Protein AF-A0A2V8SVT3-F1 (afdb_monomer_lite)

Structure (mmCIF, N/CA/C/O backbone):
data_AF-A0A2V8SVT3-F1
#
_entry.id   AF-A0A2V8SVT3-F1
#
loop_
_atom_site.group_PDB
_atom_site.id
_atom_site.type_symbol
_atom_site.label_atom_id
_atom_site.label_alt_id
_atom_site.label_comp_id
_atom_site.label_asym_id
_atom_site.label_entity_id
_atom_site.label_seq_id
_atom_site.pdbx_PDB_ins_code
_atom_site.Cartn_x
_atom_site.Cartn_y
_atom_site.Cartn_z
_atom_site.occupancy
_atom_site.B_iso_or_equiv
_atom_site.auth_seq_id
_atom_site.auth_comp_id
_atom_site.auth_asym_id
_atom_site.auth_atom_id
_atom_site.pdbx_PDB_model_num
ATOM 1 N N . MET A 1 1 ? 3.997 30.721 -23.023 1.00 34.41 1 MET A N 1
ATOM 2 C CA . MET A 1 1 ? 4.611 29.770 -23.975 1.00 34.41 1 MET A CA 1
ATOM 3 C C . MET A 1 1 ? 6.021 30.289 -24.228 1.00 34.41 1 MET A C 1
ATOM 5 O O . MET A 1 1 ? 6.129 31.383 -24.755 1.00 34.41 1 MET A O 1
ATOM 9 N N . SER A 1 2 ? 7.071 29.622 -23.739 1.00 30.86 2 SER A N 1
ATOM 10 C CA . SER A 1 2 ? 8.460 30.066 -23.953 1.00 30.86 2 SER A CA 1
ATOM 11 C C . SER A 1 2 ? 9.138 29.113 -24.927 1.00 30.86 2 SER A C 1
ATOM 13 O O . SER A 1 2 ? 9.115 27.898 -24.733 1.00 30.86 2 SER A O 1
ATOM 15 N N . VAL A 1 3 ? 9.701 29.692 -25.981 1.00 36.91 3 VAL A N 1
ATOM 16 C CA . VAL A 1 3 ? 10.573 29.049 -26.958 1.00 36.91 3 VAL A CA 1
ATOM 17 C C . VAL A 1 3 ? 11.893 29.819 -26.872 1.00 36.91 3 VAL A C 1
ATOM 19 O O . VAL A 1 3 ? 11.884 31.044 -26.944 1.00 36.91 3 VAL A O 1
ATOM 22 N N . ASN A 1 4 ? 13.011 29.108 -26.701 1.00 38.66 4 ASN A N 1
ATOM 23 C CA . ASN A 1 4 ? 14.391 29.622 -26.755 1.00 38.66 4 ASN A CA 1
ATOM 24 C C . ASN A 1 4 ? 14.895 30.520 -25.607 1.00 38.66 4 ASN A C 1
ATOM 26 O O . ASN A 1 4 ? 15.461 31.576 -25.865 1.00 38.66 4 ASN A O 1
ATOM 30 N N . GLY A 1 5 ? 14.804 30.068 -24.351 1.00 47.09 5 GLY A N 1
ATOM 31 C CA . GLY A 1 5 ? 15.816 30.389 -23.321 1.00 47.09 5 GLY A CA 1
ATOM 32 C C . GLY A 1 5 ? 16.037 31.864 -22.943 1.00 47.09 5 GLY A C 1
ATOM 33 O O . GLY A 1 5 ? 16.995 32.164 -22.236 1.00 47.09 5 GLY A O 1
ATOM 34 N N . LEU A 1 6 ? 15.171 32.777 -23.373 1.00 44.41 6 LEU A N 1
ATOM 35 C CA . LEU A 1 6 ? 15.181 34.180 -22.980 1.00 44.41 6 LEU A CA 1
ATOM 36 C C . LEU A 1 6 ? 14.121 34.376 -21.898 1.00 44.41 6 LEU A C 1
ATOM 38 O O . LEU A 1 6 ? 12.925 34.420 -22.180 1.00 44.41 6 LEU A O 1
ATOM 42 N N . PHE A 1 7 ? 14.568 34.447 -20.646 1.00 47.66 7 PHE A N 1
ATOM 43 C CA . PHE A 1 7 ? 13.736 34.952 -19.560 1.00 47.66 7 PHE A CA 1
ATOM 44 C C . PHE A 1 7 ? 13.644 36.475 -19.691 1.00 47.66 7 PHE A C 1
ATOM 46 O O . PHE A 1 7 ? 14.653 37.149 -19.912 1.00 47.66 7 PHE A O 1
ATOM 53 N N . GLU A 1 8 ? 12.436 37.020 -19.573 1.00 48.12 8 GLU A N 1
ATOM 54 C CA . GLU A 1 8 ? 12.216 38.465 -19.511 1.00 48.12 8 GLU A CA 1
ATOM 55 C C . GLU A 1 8 ? 12.942 39.022 -18.275 1.00 48.12 8 GLU A C 1
ATOM 57 O O . GLU A 1 8 ? 12.790 38.490 -17.172 1.00 48.12 8 GLU A O 1
ATOM 62 N N . ARG A 1 9 ? 13.763 40.072 -18.452 1.00 51.44 9 ARG A N 1
ATOM 63 C CA . ARG A 1 9 ? 14.640 40.641 -17.400 1.00 51.44 9 ARG A CA 1
ATOM 64 C C . ARG A 1 9 ? 13.881 41.084 -16.143 1.00 51.44 9 ARG A C 1
ATOM 66 O O . ARG A 1 9 ? 14.493 41.185 -15.087 1.00 51.44 9 ARG A O 1
ATOM 73 N N . ASP A 1 10 ? 12.566 41.244 -16.239 1.00 52.28 10 ASP A N 1
ATOM 74 C CA . ASP A 1 10 ? 11.681 41.624 -15.137 1.00 52.28 10 ASP A CA 1
ATOM 75 C C . ASP A 1 10 ? 11.371 40.459 -14.168 1.00 52.28 10 ASP A C 1
ATOM 77 O O . ASP A 1 10 ? 10.734 40.660 -13.136 1.00 52.28 10 ASP A O 1
ATOM 81 N N . THR A 1 11 ? 11.842 39.235 -14.456 1.00 50.78 11 THR A N 1
ATOM 82 C CA . THR A 1 11 ? 11.710 38.054 -13.568 1.00 50.78 11 THR A CA 1
ATOM 83 C C . THR A 1 11 ? 12.930 37.787 -12.676 1.00 50.78 11 THR A C 1
ATOM 85 O O . THR A 1 11 ? 12.943 36.822 -11.900 1.00 50.78 11 THR A O 1
ATOM 88 N N . LEU A 1 12 ? 13.950 38.643 -12.759 1.00 52.28 12 LEU A N 1
ATOM 89 C CA . LEU A 1 12 ? 15.177 38.555 -11.972 1.00 52.28 12 LEU A CA 1
ATOM 90 C C . LEU A 1 12 ? 15.116 39.512 -10.774 1.00 52.28 12 LEU A C 1
ATOM 92 O O . LEU A 1 12 ? 14.960 40.719 -10.932 1.00 52.28 12 LEU A O 1
ATOM 96 N N . GLU A 1 13 ? 15.283 38.974 -9.566 1.00 58.19 13 GLU A N 1
ATOM 97 C CA . GLU A 1 13 ? 15.495 39.765 -8.348 1.00 58.19 13 GLU A CA 1
ATOM 98 C C . GLU A 1 13 ? 17.003 39.698 -8.039 1.00 58.19 13 GLU A C 1
ATOM 100 O O . GLU A 1 13 ? 17.500 38.750 -7.424 1.00 58.19 13 GLU A O 1
ATOM 105 N N . GLY A 1 14 ? 17.770 40.645 -8.589 1.00 70.06 14 GLY A N 1
ATOM 106 C CA . GLY A 1 14 ? 19.237 40.559 -8.644 1.00 70.06 14 GLY A CA 1
ATOM 107 C C . GLY A 1 14 ? 19.717 39.549 -9.697 1.00 70.06 14 GLY A C 1
ATOM 108 O O . GLY A 1 14 ? 19.246 39.569 -10.828 1.00 70.06 14 GLY A O 1
ATOM 109 N N . GLU A 1 15 ? 20.642 38.651 -9.341 1.00 62.72 15 GLU A N 1
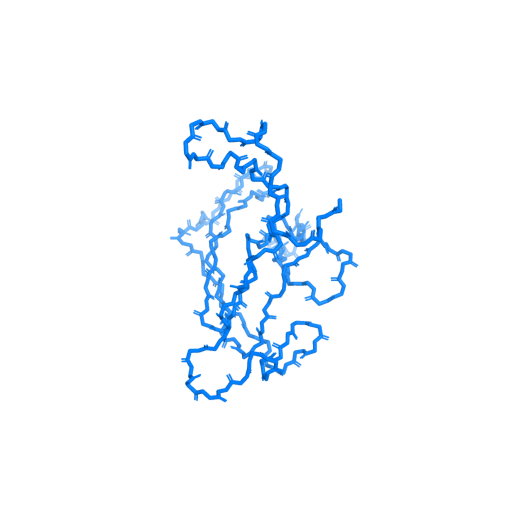ATOM 110 C CA . GLU A 1 15 ? 21.135 37.573 -10.231 1.00 62.72 15 GLU A CA 1
ATOM 111 C C . GLU A 1 15 ? 20.361 36.250 -10.079 1.00 62.72 15 GLU A C 1
ATOM 113 O O . GLU A 1 15 ? 20.756 35.214 -10.617 1.00 62.72 15 GLU A O 1
ATOM 118 N N . ARG A 1 16 ? 19.267 36.242 -9.308 1.00 51.31 16 ARG A N 1
ATOM 119 C CA . ARG A 1 16 ? 18.501 35.028 -9.010 1.00 51.31 16 ARG A CA 1
ATOM 120 C C . ARG A 1 16 ? 17.141 35.060 -9.694 1.00 51.31 16 ARG A C 1
ATOM 122 O O . ARG A 1 16 ? 16.371 36.006 -9.546 1.00 51.31 16 ARG A O 1
ATOM 129 N N . LEU A 1 17 ? 16.831 33.976 -10.403 1.00 55.81 17 LEU A N 1
ATOM 130 C CA . LEU A 1 17 ? 15.511 33.742 -10.976 1.00 55.81 17 LEU A CA 1
ATOM 131 C C . LEU A 1 17 ? 14.552 33.311 -9.862 1.00 55.81 17 LEU A C 1
ATOM 133 O O . LEU A 1 17 ? 14.724 32.248 -9.258 1.00 55.81 17 LEU A O 1
ATOM 137 N N . ARG A 1 18 ? 13.521 34.117 -9.597 1.00 46.03 18 ARG A N 1
ATOM 138 C CA . ARG A 1 18 ? 12.438 33.725 -8.688 1.00 46.03 18 ARG A CA 1
ATOM 139 C C . ARG A 1 18 ? 11.507 32.757 -9.410 1.00 46.03 18 ARG A C 1
ATOM 141 O O . ARG A 1 18 ? 10.517 33.146 -10.024 1.00 46.03 18 ARG A O 1
ATOM 148 N N . VAL A 1 19 ? 11.804 31.468 -9.316 1.00 56.59 19 VAL A N 1
ATOM 149 C CA . VAL A 1 19 ? 10.853 30.434 -9.724 1.00 56.59 19 VAL A CA 1
ATOM 150 C C . VAL A 1 19 ? 9.824 30.303 -8.604 1.00 56.59 19 VAL A C 1
ATOM 152 O O . VAL A 1 19 ? 10.128 29.760 -7.543 1.00 56.59 19 VAL A O 1
ATOM 155 N N . ARG A 1 20 ? 8.602 30.815 -8.806 1.00 51.00 20 ARG A N 1
ATOM 156 C CA . ARG A 1 20 ? 7.473 30.358 -7.984 1.00 51.00 20 ARG A CA 1
ATOM 157 C C . ARG A 1 20 ? 7.337 28.858 -8.247 1.00 51.00 20 ARG A C 1
ATOM 159 O O . ARG A 1 20 ? 7.207 28.504 -9.421 1.00 51.00 20 ARG A O 1
ATOM 166 N N . PRO A 1 21 ? 7.416 27.985 -7.229 1.00 52.28 21 PRO A N 1
ATOM 167 C CA . PRO A 1 21 ? 7.213 26.567 -7.457 1.00 52.28 21 PRO A CA 1
ATOM 168 C C . PRO A 1 21 ? 5.823 26.402 -8.088 1.00 52.28 21 PRO A C 1
ATOM 170 O O . PRO A 1 21 ? 4.846 26.878 -7.509 1.00 52.28 21 PRO A O 1
ATOM 173 N N . PRO A 1 22 ? 5.726 25.843 -9.304 1.00 51.69 22 PRO A N 1
ATOM 174 C CA . PRO A 1 22 ? 4.430 25.591 -9.911 1.00 51.69 22 PRO A CA 1
ATOM 175 C C . PRO A 1 22 ? 3.681 24.551 -9.071 1.00 51.69 22 PRO A C 1
ATOM 177 O O . PRO A 1 22 ? 4.313 23.671 -8.485 1.00 51.69 22 PRO A O 1
ATOM 180 N N . ASP A 1 23 ? 2.345 24.592 -9.087 1.00 53.34 23 ASP A N 1
ATOM 181 C CA . ASP A 1 23 ? 1.503 23.561 -8.451 1.00 53.34 23 ASP A CA 1
ATOM 182 C C . ASP A 1 23 ? 1.833 22.145 -8.968 1.00 53.34 23 ASP A C 1
ATOM 184 O O . ASP A 1 23 ? 1.574 21.143 -8.305 1.00 53.34 23 ASP A O 1
ATOM 188 N N . VAL A 1 24 ? 2.452 22.062 -10.152 1.00 49.69 24 VAL A N 1
ATOM 189 C CA . VAL A 1 24 ? 2.966 20.835 -10.760 1.00 49.69 24 VAL A CA 1
ATOM 190 C C . VAL A 1 24 ? 4.388 21.071 -11.265 1.00 49.69 24 VAL A C 1
ATOM 192 O O . VAL A 1 24 ? 4.625 21.885 -12.157 1.00 49.69 24 VAL A O 1
ATOM 195 N N . ASN A 1 25 ? 5.354 20.340 -10.713 1.00 47.94 25 ASN A N 1
ATOM 196 C CA . ASN A 1 25 ? 6.758 20.435 -11.098 1.00 47.94 25 ASN A CA 1
ATOM 197 C C . ASN A 1 25 ? 7.049 19.509 -12.295 1.00 47.94 25 ASN A C 1
ATOM 199 O O . ASN A 1 25 ? 7.271 18.310 -12.137 1.00 47.94 25 ASN A O 1
ATOM 203 N N . TYR A 1 26 ? 7.037 20.075 -13.505 1.00 49.44 26 TYR A N 1
ATOM 204 C CA . TYR A 1 26 ? 7.181 19.354 -14.782 1.00 49.44 26 TYR A CA 1
ATOM 205 C C . TYR A 1 26 ? 8.566 18.718 -15.023 1.00 49.44 26 TYR A C 1
ATOM 207 O O . TYR A 1 26 ? 8.766 18.077 -16.052 1.00 49.44 26 TYR A O 1
ATOM 215 N N . LEU A 1 27 ? 9.523 18.881 -14.102 1.00 52.12 27 LEU A N 1
ATOM 216 C CA . LEU A 1 27 ? 10.900 18.384 -14.236 1.00 52.12 27 LEU A CA 1
ATOM 217 C C . LEU A 1 27 ? 11.269 17.280 -13.225 1.00 52.12 27 LEU A C 1
ATOM 219 O O . LEU A 1 27 ? 12.422 16.849 -13.185 1.00 52.12 27 LEU A O 1
ATOM 223 N N . LEU A 1 28 ? 10.322 16.796 -12.412 1.00 56.88 28 LEU A N 1
ATOM 224 C CA . LEU A 1 28 ? 10.567 15.684 -11.486 1.00 56.88 28 LEU A CA 1
ATOM 225 C C . LEU A 1 28 ? 10.595 14.343 -12.233 1.00 56.88 28 LEU A C 1
ATOM 227 O O . LEU A 1 28 ? 9.590 13.649 -12.368 1.00 56.88 28 LEU A O 1
ATOM 231 N N . CYS A 1 29 ? 11.780 13.953 -12.694 1.00 62.09 29 CYS A N 1
ATOM 232 C CA . CYS A 1 29 ? 12.048 12.595 -13.155 1.00 62.09 29 CYS A CA 1
ATOM 233 C C . CYS A 1 29 ? 12.413 11.706 -11.958 1.00 62.09 29 CYS A C 1
ATOM 235 O O . CYS A 1 29 ? 13.384 11.982 -11.252 1.00 62.09 29 CYS A O 1
ATOM 237 N N . LYS A 1 30 ? 11.679 10.606 -11.748 1.00 72.44 30 LYS A N 1
ATOM 238 C CA . LYS A 1 30 ? 12.044 9.589 -10.754 1.00 72.44 30 LYS A CA 1
ATOM 239 C C . LYS A 1 30 ? 12.915 8.508 -11.389 1.00 72.44 30 LYS A C 1
ATOM 241 O O . LYS A 1 30 ? 12.527 7.885 -12.376 1.00 72.44 30 LYS A O 1
ATOM 246 N N . LYS A 1 31 ? 14.095 8.265 -10.814 1.00 75.25 31 LYS A N 1
ATOM 247 C CA . LYS A 1 31 ? 14.952 7.143 -11.210 1.00 75.25 31 LYS A CA 1
ATOM 248 C C . LYS A 1 31 ? 14.374 5.854 -10.625 1.00 75.25 31 LYS A C 1
ATOM 250 O O . LYS A 1 31 ? 14.344 5.696 -9.415 1.00 75.25 31 LYS A O 1
ATOM 255 N N . VAL A 1 32 ? 13.935 4.951 -11.497 1.00 76.44 32 VAL A N 1
ATOM 256 C CA . VAL A 1 32 ? 13.284 3.680 -11.118 1.00 76.44 32 VAL A CA 1
ATOM 257 C C . VAL A 1 32 ? 14.189 2.456 -11.274 1.00 76.44 32 VAL A C 1
ATOM 259 O O . VAL A 1 32 ? 13.804 1.354 -10.913 1.00 76.44 32 VAL A O 1
ATOM 262 N N . ILE A 1 33 ? 15.398 2.641 -11.815 1.00 76.44 33 ILE A N 1
ATOM 263 C CA . ILE A 1 33 ? 16.414 1.593 -11.960 1.00 76.44 33 ILE A CA 1
ATOM 264 C C . ILE A 1 33 ? 17.769 2.144 -11.535 1.00 76.44 33 ILE A C 1
ATOM 266 O O . ILE A 1 33 ? 18.177 3.210 -11.999 1.00 76.44 33 ILE A O 1
ATOM 270 N N . SER A 1 34 ? 18.486 1.401 -10.697 1.00 71.44 34 SER A N 1
ATOM 271 C CA . SER A 1 34 ? 19.861 1.690 -10.277 1.00 71.44 34 SER A CA 1
ATOM 272 C C . SER A 1 34 ? 20.924 1.061 -11.193 1.00 71.44 34 SER A C 1
ATOM 274 O O . SER A 1 34 ? 22.008 1.633 -11.324 1.00 71.44 34 SER A O 1
ATOM 276 N N . GLU A 1 35 ? 20.604 -0.053 -11.859 1.00 74.19 35 GLU A N 1
ATOM 277 C CA . GLU A 1 35 ? 21.494 -0.802 -12.758 1.00 74.19 35 GLU A CA 1
ATOM 278 C C . GLU A 1 35 ? 21.888 -0.024 -14.024 1.00 74.19 35 GLU A C 1
ATOM 280 O O . GLU A 1 35 ? 21.077 0.638 -14.679 1.00 74.19 35 GLU A O 1
ATOM 285 N N . ARG A 1 36 ? 23.164 -0.132 -14.408 1.00 71.25 36 ARG A N 1
ATOM 286 C CA . ARG A 1 36 ? 23.724 0.567 -15.571 1.00 71.25 36 ARG A CA 1
ATOM 287 C C . ARG A 1 36 ? 23.266 -0.100 -16.875 1.00 71.25 36 ARG A C 1
ATOM 289 O O . ARG A 1 36 ? 23.381 -1.308 -17.024 1.00 71.25 36 ARG A O 1
ATOM 296 N N . GLY A 1 37 ? 22.796 0.694 -17.840 1.00 71.56 37 GLY A N 1
ATOM 297 C CA . GLY A 1 37 ? 22.425 0.224 -19.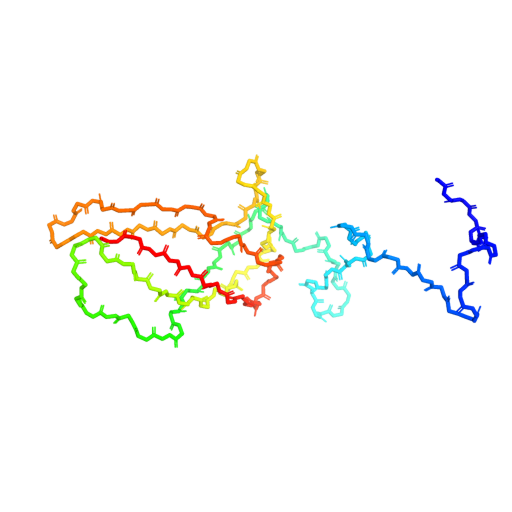187 1.00 71.56 37 GLY A CA 1
ATOM 298 C C . GLY A 1 37 ? 20.970 -0.230 -19.351 1.00 71.56 37 GLY A C 1
ATOM 299 O O . GLY A 1 37 ? 20.503 -0.385 -20.479 1.00 71.56 37 GLY A O 1
ATOM 300 N N . ARG A 1 38 ? 20.218 -0.369 -18.256 1.00 75.81 38 ARG A N 1
ATOM 301 C CA . ARG A 1 38 ? 18.797 -0.719 -18.300 1.00 75.81 38 ARG A CA 1
ATOM 302 C C . ARG A 1 38 ? 17.934 0.542 -18.455 1.00 75.81 38 ARG A C 1
ATOM 304 O O . ARG A 1 38 ? 18.143 1.548 -17.779 1.00 75.81 38 ARG A O 1
ATOM 311 N N . ARG A 1 39 ? 16.976 0.513 -19.388 1.00 76.38 39 ARG A N 1
ATOM 312 C CA . ARG A 1 39 ? 16.107 1.664 -19.701 1.00 76.38 39 ARG A CA 1
ATOM 313 C C . ARG A 1 39 ? 14.993 1.798 -18.666 1.00 76.38 39 ARG A C 1
ATOM 315 O O . ARG A 1 39 ? 14.381 0.793 -18.323 1.00 76.38 39 ARG A O 1
ATOM 322 N N . ALA A 1 40 ? 14.652 3.024 -18.261 1.00 72.00 40 ALA A N 1
ATOM 323 C CA . ALA A 1 40 ? 13.508 3.299 -17.378 1.00 72.00 40 ALA A CA 1
ATOM 324 C C . ALA A 1 40 ? 12.198 2.666 -17.887 1.00 72.00 40 ALA A C 1
ATOM 326 O O . ALA A 1 40 ? 11.446 2.096 -17.108 1.00 72.00 40 ALA A O 1
ATOM 327 N N . SER A 1 41 ? 11.988 2.666 -19.208 1.00 76.75 41 SER A N 1
ATOM 328 C CA . SER A 1 41 ? 10.833 2.049 -19.876 1.00 76.75 41 SER A CA 1
ATOM 329 C C . SER A 1 41 ? 10.754 0.521 -19.759 1.00 76.75 41 SER A C 1
ATOM 331 O O . SER A 1 41 ? 9.793 -0.067 -20.235 1.00 76.75 41 SER A O 1
ATOM 333 N N . SER A 1 42 ? 11.781 -0.136 -19.212 1.00 80.75 42 SER A N 1
ATOM 334 C CA . SER A 1 42 ? 11.783 -1.587 -18.975 1.00 80.75 42 SER A CA 1
ATOM 335 C C . SER A 1 42 ? 11.217 -1.982 -17.610 1.00 80.75 42 SER A C 1
ATOM 337 O O . SER A 1 42 ? 11.146 -3.174 -17.321 1.00 80.75 42 SER A O 1
ATOM 339 N N . VAL A 1 43 ? 10.862 -1.010 -16.763 1.00 80.56 43 VAL A N 1
ATOM 340 C CA . VAL A 1 43 ? 10.134 -1.261 -15.515 1.00 80.56 43 VAL A CA 1
ATOM 341 C C . VAL A 1 43 ? 8.643 -1.177 -15.826 1.00 80.56 43 VAL A C 1
ATOM 343 O O . VAL A 1 43 ? 8.194 -0.115 -16.266 1.00 80.56 43 VAL A O 1
ATOM 346 N N . PRO A 1 44 ? 7.878 -2.259 -15.624 1.00 87.69 44 PRO A N 1
ATOM 347 C CA . PRO A 1 44 ? 6.425 -2.221 -15.701 1.00 87.69 44 PRO A CA 1
ATOM 348 C C . PRO A 1 44 ? 5.872 -1.196 -14.712 1.00 87.69 44 PRO A C 1
ATOM 350 O O . PRO A 1 44 ? 6.432 -1.000 -13.635 1.00 87.69 44 PRO A O 1
ATOM 353 N N . ASP A 1 45 ? 4.784 -0.524 -15.063 1.00 89.81 45 ASP A N 1
ATOM 354 C CA . ASP A 1 45 ? 4.064 0.332 -14.125 1.00 89.81 45 ASP A CA 1
ATOM 355 C C . ASP A 1 45 ? 2.731 -0.309 -13.741 1.00 89.81 45 ASP A C 1
ATOM 357 O O . ASP A 1 45 ? 2.302 -1.317 -14.294 1.00 89.81 45 ASP A O 1
ATOM 361 N N . SER A 1 46 ? 2.063 0.271 -12.758 1.00 88.88 46 SER A N 1
ATOM 362 C CA . SER A 1 46 ? 0.813 -0.258 -12.200 1.00 88.88 46 SER A CA 1
ATOM 363 C C . SER A 1 46 ? -0.377 -0.209 -13.167 1.00 88.88 46 SER A C 1
ATOM 365 O O . SER A 1 46 ? -1.432 -0.750 -12.841 1.00 88.88 46 SER A O 1
ATOM 367 N N . ARG A 1 47 ? -0.233 0.370 -14.369 1.00 88.44 47 ARG A N 1
ATOM 368 C CA . ARG A 1 47 ? -1.219 0.235 -15.459 1.00 88.44 47 ARG A CA 1
ATOM 369 C C . ARG A 1 47 ? -1.024 -1.063 -16.241 1.00 88.44 47 ARG A C 1
ATOM 371 O O . ARG A 1 47 ? -1.967 -1.526 -16.872 1.00 88.44 47 ARG A O 1
ATOM 378 N N . ASN A 1 48 ? 0.180 -1.630 -16.214 1.00 88.75 48 ASN A N 1
ATOM 379 C CA . ASN A 1 48 ? 0.525 -2.909 -16.826 1.00 88.75 48 ASN A CA 1
ATOM 380 C C . ASN A 1 48 ? 1.495 -3.683 -15.910 1.00 88.75 48 ASN A C 1
ATOM 382 O O . ASN A 1 48 ? 2.687 -3.764 -16.221 1.00 88.75 48 ASN A O 1
ATOM 386 N N . PRO A 1 49 ? 1.019 -4.181 -14.752 1.00 88.69 49 PRO A N 1
ATOM 387 C CA . PRO A 1 49 ? 1.876 -4.788 -13.739 1.00 88.69 49 PRO A CA 1
ATOM 388 C C . PRO A 1 49 ? 2.382 -6.166 -14.175 1.00 88.69 49 PRO A C 1
ATOM 390 O O . PRO A 1 49 ? 1.668 -6.912 -14.845 1.00 88.69 49 PRO A O 1
ATOM 393 N N . SER A 1 50 ? 3.582 -6.538 -13.730 1.00 89.44 50 SER A N 1
ATOM 394 C CA . SER A 1 50 ? 4.106 -7.905 -13.878 1.00 89.44 50 SER A CA 1
ATOM 395 C C . SER A 1 50 ? 4.006 -8.692 -12.573 1.00 89.44 50 SER A C 1
ATOM 397 O O . SER A 1 50 ? 3.340 -9.724 -12.541 1.00 89.44 50 SER A O 1
ATOM 399 N N . SER A 1 51 ? 4.612 -8.199 -11.490 1.00 90.62 51 SER A N 1
ATOM 400 C CA . SER A 1 51 ? 4.579 -8.824 -10.164 1.00 90.62 51 SER A CA 1
ATOM 401 C C . SER A 1 51 ? 4.312 -7.770 -9.078 1.00 90.62 51 SER A C 1
ATOM 403 O O . SER A 1 51 ? 5.244 -7.249 -8.451 1.00 90.62 51 SER A O 1
ATOM 405 N N . PRO A 1 52 ? 3.038 -7.391 -8.858 1.00 87.88 52 PRO A N 1
ATOM 406 C CA . PRO A 1 52 ? 2.683 -6.451 -7.805 1.00 87.88 52 PRO A CA 1
ATOM 407 C C . PRO A 1 52 ? 2.794 -7.134 -6.437 1.00 87.88 52 PRO A C 1
ATOM 409 O O . PRO A 1 52 ? 2.102 -8.112 -6.159 1.00 87.88 52 PRO A O 1
ATOM 412 N N . ALA A 1 53 ? 3.640 -6.597 -5.560 1.00 94.38 53 ALA A N 1
ATOM 413 C CA . ALA A 1 53 ? 3.779 -7.077 -4.191 1.00 94.38 53 ALA A CA 1
ATOM 414 C C . ALA A 1 53 ? 4.017 -5.907 -3.238 1.00 94.38 53 ALA A C 1
ATOM 416 O O . ALA A 1 53 ? 4.770 -4.984 -3.549 1.00 94.38 53 ALA A O 1
ATOM 417 N N . ALA A 1 54 ? 3.355 -5.952 -2.086 1.00 95.38 54 ALA A N 1
ATOM 418 C CA . ALA A 1 54 ? 3.439 -4.933 -1.054 1.00 95.38 54 ALA A CA 1
ATOM 419 C C . ALA A 1 54 ? 3.786 -5.571 0.289 1.00 95.38 54 ALA A C 1
ATOM 421 O O . ALA A 1 54 ? 3.309 -6.662 0.610 1.00 95.38 54 ALA A O 1
ATOM 422 N N . ARG A 1 55 ? 4.555 -4.853 1.105 1.00 96.94 55 ARG A N 1
ATOM 423 C CA . ARG A 1 55 ? 4.687 -5.137 2.536 1.00 96.94 55 ARG A CA 1
ATOM 424 C C . ARG A 1 55 ? 4.115 -3.966 3.319 1.00 96.94 55 ARG A C 1
ATOM 426 O O . ARG A 1 55 ? 4.453 -2.815 3.053 1.00 96.94 55 ARG A O 1
ATOM 433 N N . LEU A 1 56 ? 3.234 -4.280 4.263 1.00 95.31 56 LEU A N 1
ATOM 434 C CA . LEU A 1 56 ? 2.556 -3.316 5.119 1.00 95.31 56 LEU A CA 1
ATOM 435 C C . LEU A 1 56 ? 2.966 -3.585 6.564 1.00 95.31 56 LEU A C 1
ATOM 437 O O . LEU A 1 56 ? 2.778 -4.698 7.054 1.00 95.31 56 LEU A O 1
ATOM 441 N N . THR A 1 57 ? 3.507 -2.574 7.234 1.00 95.69 57 THR A N 1
ATOM 442 C CA . THR A 1 57 ? 3.960 -2.688 8.624 1.00 95.69 57 THR A CA 1
ATOM 443 C C . THR A 1 57 ? 3.505 -1.467 9.403 1.00 95.69 57 THR A C 1
ATOM 445 O O . THR A 1 57 ? 3.811 -0.342 9.008 1.00 95.69 57 THR A O 1
ATOM 448 N N . PHE A 1 58 ? 2.796 -1.657 10.515 1.00 94.00 58 PHE A N 1
ATOM 449 C CA . PHE A 1 58 ? 2.528 -0.553 11.435 1.00 94.00 58 PHE A CA 1
ATOM 450 C C . PHE A 1 58 ? 3.828 -0.132 12.121 1.00 94.00 58 PHE A C 1
ATOM 452 O O . PHE A 1 58 ? 4.581 -0.984 12.595 1.00 94.00 58 PHE A O 1
ATOM 459 N N . THR A 1 59 ? 4.125 1.167 12.137 1.00 93.88 59 THR A N 1
ATOM 460 C CA . THR A 1 59 ? 5.358 1.667 12.771 1.00 93.88 59 THR A CA 1
ATOM 461 C C . THR A 1 59 ? 5.226 1.783 14.285 1.00 93.88 59 THR A C 1
ATOM 463 O O . THR A 1 59 ? 6.235 1.762 14.986 1.00 93.88 59 THR A O 1
ATOM 466 N N . GLU A 1 60 ? 3.992 1.834 14.786 1.00 91.75 60 GLU A N 1
ATOM 467 C CA . GLU A 1 60 ? 3.651 1.771 16.202 1.00 91.75 60 GLU A CA 1
ATOM 468 C C . GLU A 1 60 ? 2.656 0.624 16.457 1.00 91.75 60 GLU A C 1
ATOM 470 O O . GLU A 1 60 ? 1.857 0.305 15.571 1.00 91.75 60 GLU A O 1
ATOM 475 N N . PRO A 1 61 ? 2.667 -0.001 17.648 1.00 89.19 61 PRO A N 1
ATOM 476 C CA . PRO A 1 61 ? 1.624 -0.947 18.026 1.00 89.19 61 PRO A CA 1
ATOM 477 C C . PRO A 1 61 ? 0.259 -0.249 18.061 1.00 89.19 61 PRO A C 1
ATOM 479 O O . PRO A 1 61 ? 0.135 0.874 18.555 1.00 89.19 61 PRO A O 1
ATOM 482 N N . LEU A 1 62 ? -0.766 -0.928 17.549 1.00 89.12 62 LEU A N 1
ATOM 483 C CA . LEU A 1 62 ? -2.147 -0.483 17.699 1.00 89.12 62 LEU A CA 1
ATOM 484 C C . LEU A 1 62 ? -2.683 -0.911 19.077 1.00 89.12 62 LEU A C 1
ATOM 486 O O . LEU A 1 62 ? -2.219 -1.918 19.614 1.00 89.12 62 LEU A O 1
ATOM 490 N N . PRO A 1 63 ? -3.648 -0.175 19.655 1.00 88.50 63 PRO A N 1
ATOM 491 C CA . PRO A 1 63 ? -4.354 -0.609 20.856 1.00 88.50 63 PRO A CA 1
ATOM 492 C C . PRO A 1 63 ? -5.043 -1.959 20.625 1.00 88.50 63 PRO A C 1
ATOM 494 O O . PRO A 1 63 ? -5.588 -2.187 19.546 1.00 88.50 63 PRO A O 1
ATOM 497 N N . GLU A 1 64 ? -5.051 -2.822 21.642 1.00 86.69 64 GLU A N 1
ATOM 498 C CA . GLU A 1 64 ? -5.777 -4.102 21.597 1.00 86.69 64 GLU A CA 1
ATOM 499 C C . GLU A 1 64 ? -7.296 -3.892 21.603 1.00 86.69 64 GLU A C 1
ATOM 501 O O . GLU A 1 64 ? -8.026 -4.611 20.929 1.00 86.69 64 GLU A O 1
ATOM 506 N N . GLU A 1 65 ? -7.760 -2.859 22.310 1.00 86.81 65 GLU A N 1
ATOM 507 C CA . GLU A 1 65 ? -9.170 -2.501 22.423 1.00 86.81 65 GLU A CA 1
ATOM 508 C C . GLU A 1 65 ? -9.366 -0.998 22.212 1.00 86.81 65 GLU A C 1
ATOM 510 O O . GLU A 1 65 ? -8.553 -0.164 22.626 1.00 86.81 65 GLU A O 1
ATOM 515 N N . VAL A 1 66 ? -10.482 -0.644 21.580 1.00 87.06 66 VAL A N 1
ATOM 516 C CA . VAL A 1 66 ? -10.914 0.740 21.376 1.00 87.06 66 VAL A CA 1
ATOM 517 C C . VAL A 1 66 ? -12.400 0.857 21.692 1.00 87.06 66 VAL A C 1
ATOM 519 O O . VAL A 1 66 ? -13.183 -0.043 21.401 1.00 87.06 66 VAL A O 1
ATOM 522 N N . ALA A 1 67 ? -12.801 1.972 22.302 1.00 86.06 67 ALA A N 1
ATOM 523 C CA . ALA A 1 67 ? -14.212 2.232 22.563 1.00 86.06 67 ALA A CA 1
ATOM 524 C C . ALA A 1 67 ? -14.977 2.460 21.243 1.00 86.06 67 ALA A C 1
ATOM 526 O O . ALA A 1 67 ? -14.427 3.094 20.336 1.00 86.06 67 ALA A O 1
ATOM 527 N N . PRO A 1 68 ? -16.250 2.038 21.142 1.00 83.88 68 PRO A N 1
ATOM 528 C CA . PRO A 1 68 ? -17.086 2.370 19.992 1.00 83.88 68 PRO A CA 1
ATOM 529 C C . PRO A 1 68 ? -17.161 3.886 19.765 1.00 83.88 68 PRO A C 1
ATOM 531 O O . PRO A 1 68 ? -17.359 4.661 20.704 1.00 83.88 68 PRO A O 1
ATOM 534 N N . GLY A 1 69 ? -17.010 4.321 18.519 1.00 84.44 69 GLY A N 1
ATOM 535 C CA . GLY A 1 69 ? -16.955 5.728 18.120 1.00 84.44 69 GLY A CA 1
ATOM 536 C C . GLY A 1 69 ? -15.575 6.386 18.264 1.00 84.44 69 GLY A C 1
ATOM 537 O O . GLY A 1 69 ? -15.427 7.562 17.905 1.00 84.44 69 GLY A O 1
ATOM 538 N N . ALA A 1 70 ? -14.566 5.686 18.793 1.00 87.69 70 ALA A N 1
ATOM 539 C CA . ALA A 1 70 ? -13.228 6.238 18.960 1.00 87.69 70 ALA A CA 1
ATOM 540 C C . ALA A 1 70 ? -12.519 6.448 17.612 1.00 87.69 70 ALA A C 1
ATOM 542 O O . ALA A 1 70 ? -12.749 5.759 16.619 1.00 87.69 70 ALA A O 1
ATOM 543 N N . THR A 1 71 ? -11.611 7.427 17.579 1.00 88.88 71 THR A N 1
ATOM 544 C CA . THR A 1 71 ? -10.731 7.645 16.426 1.00 88.88 71 THR A CA 1
ATOM 545 C C . THR A 1 71 ? -9.364 7.030 16.698 1.00 88.88 71 THR A C 1
ATOM 547 O O . THR A 1 71 ? -8.618 7.519 17.546 1.00 88.88 71 THR A O 1
ATOM 550 N N . LEU A 1 72 ? -9.027 5.977 15.957 1.00 88.50 72 LEU A N 1
ATOM 551 C CA . LEU A 1 72 ? -7.725 5.325 15.992 1.00 88.50 72 LEU A CA 1
ATOM 552 C C . LEU A 1 72 ? -6.767 6.020 15.020 1.00 88.50 72 LEU A C 1
ATOM 554 O O . LEU A 1 72 ? -7.050 6.129 13.826 1.00 88.50 72 LEU A O 1
ATOM 558 N N . LYS A 1 73 ? -5.618 6.468 15.530 1.00 91.00 73 LYS A N 1
ATOM 559 C CA . LYS A 1 73 ? -4.512 6.986 14.717 1.00 91.00 73 LYS A CA 1
ATOM 560 C C . LYS A 1 73 ? -3.523 5.864 14.456 1.00 91.00 73 LYS A C 1
ATOM 562 O O . LYS A 1 73 ? -3.061 5.236 15.403 1.00 91.00 73 LYS A O 1
ATOM 567 N N . ALA A 1 74 ? -3.187 5.645 13.192 1.00 90.31 74 ALA A N 1
ATOM 568 C CA . ALA A 1 74 ? -2.223 4.632 12.795 1.00 90.31 74 ALA A CA 1
ATOM 569 C C . ALA A 1 74 ? -1.232 5.199 11.782 1.00 90.31 74 ALA A C 1
ATOM 571 O O . ALA A 1 74 ? -1.597 5.988 10.902 1.00 90.31 74 ALA A O 1
ATOM 572 N N . THR A 1 75 ? 0.014 4.752 11.893 1.00 94.31 75 THR A N 1
ATOM 573 C CA . THR A 1 75 ? 1.059 5.022 10.911 1.00 94.31 75 THR A CA 1
ATOM 574 C C . THR A 1 75 ? 1.495 3.708 10.286 1.00 94.31 75 T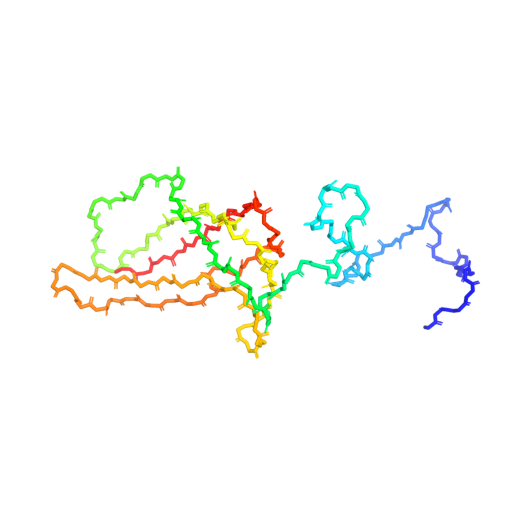HR A C 1
ATOM 576 O O . THR A 1 75 ? 1.866 2.755 10.975 1.00 94.31 75 THR A O 1
ATOM 579 N N . LEU A 1 76 ? 1.442 3.652 8.961 1.00 94.56 76 LEU A N 1
ATOM 580 C CA . LEU A 1 76 ? 1.779 2.479 8.174 1.00 94.56 76 LEU A CA 1
ATOM 581 C C . LEU A 1 76 ? 2.993 2.775 7.302 1.00 94.56 76 LEU A C 1
ATOM 583 O O . LEU A 1 76 ? 3.003 3.735 6.530 1.00 94.56 76 LEU A O 1
ATOM 587 N N . LEU A 1 77 ? 4.008 1.928 7.403 1.00 96.62 77 LEU A N 1
ATOM 588 C CA . LEU A 1 77 ? 5.062 1.829 6.411 1.00 96.62 77 LEU A CA 1
ATOM 589 C C . LEU A 1 77 ? 4.582 0.897 5.301 1.00 96.62 77 LEU A C 1
ATOM 591 O O . LEU A 1 77 ? 4.310 -0.281 5.534 1.00 96.62 77 LEU A O 1
ATOM 595 N N . VAL A 1 78 ? 4.481 1.448 4.099 1.00 96.06 78 VAL A N 1
ATOM 596 C CA . VAL A 1 78 ? 4.125 0.718 2.886 1.00 96.06 78 VAL A CA 1
ATOM 597 C C . VAL A 1 78 ? 5.373 0.601 2.033 1.00 96.06 78 VAL A C 1
ATOM 599 O O . VAL A 1 78 ? 5.939 1.620 1.644 1.00 96.06 78 VAL A O 1
ATOM 602 N N . GLU A 1 79 ? 5.785 -0.620 1.727 1.00 96.88 79 GLU A N 1
ATOM 603 C CA . GLU A 1 79 ? 6.922 -0.923 0.859 1.00 96.88 79 GLU A CA 1
ATOM 604 C C . GLU A 1 79 ? 6.441 -1.608 -0.421 1.00 96.88 79 GLU A C 1
ATOM 606 O O . GLU A 1 79 ? 5.640 -2.547 -0.367 1.00 96.88 79 GLU A O 1
ATOM 611 N N . ASN A 1 80 ? 6.962 -1.162 -1.563 1.00 96.31 80 ASN A N 1
ATOM 612 C CA . ASN A 1 80 ? 6.805 -1.855 -2.834 1.00 96.31 80 ASN A CA 1
ATOM 613 C C . ASN A 1 80 ? 7.866 -2.951 -2.953 1.00 96.31 80 ASN A C 1
ATOM 615 O O . ASN A 1 80 ? 9.003 -2.685 -3.327 1.00 96.31 80 ASN A O 1
ATOM 61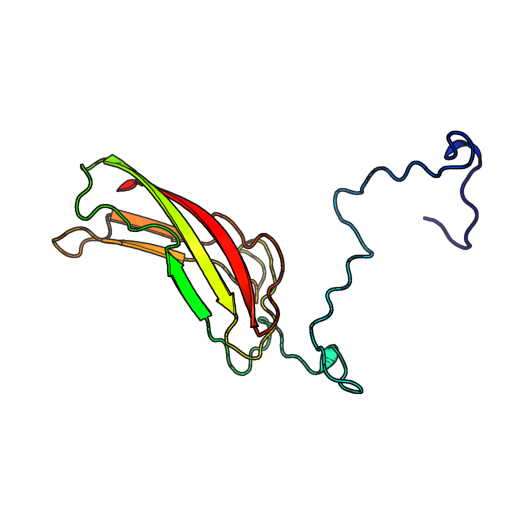9 N N . THR A 1 81 ? 7.497 -4.187 -2.638 1.00 96.44 81 THR A N 1
ATOM 620 C CA . THR A 1 81 ? 8.390 -5.355 -2.715 1.00 96.44 81 THR A CA 1
ATOM 621 C C . THR A 1 81 ? 8.324 -6.068 -4.066 1.00 96.44 81 THR A C 1
ATOM 623 O O . THR A 1 81 ? 8.992 -7.083 -4.260 1.00 96.44 81 THR A O 1
ATOM 626 N N . GLY A 1 82 ? 7.499 -5.562 -4.986 1.00 93.38 82 GLY A N 1
ATOM 627 C CA . GLY A 1 82 ? 7.347 -6.085 -6.335 1.00 93.38 82 GLY A CA 1
ATOM 628 C C . GLY A 1 82 ? 8.399 -5.555 -7.304 1.00 93.38 82 GLY A C 1
ATOM 629 O O . GLY A 1 82 ? 9.405 -4.965 -6.922 1.00 93.38 82 GLY A O 1
ATOM 630 N N . ASP A 1 83 ? 8.134 -5.743 -8.592 1.00 91.19 83 ASP A N 1
ATOM 631 C CA . ASP A 1 83 ? 8.982 -5.290 -9.706 1.00 91.19 83 ASP A CA 1
ATOM 632 C C . ASP A 1 83 ? 8.357 -4.138 -10.517 1.00 91.19 83 ASP A C 1
ATOM 634 O O . ASP A 1 83 ? 8.921 -3.675 -11.509 1.00 91.19 83 ASP A O 1
ATOM 638 N N . THR A 1 84 ? 7.185 -3.677 -10.084 1.00 91.75 84 THR A N 1
ATOM 639 C CA . THR A 1 84 ? 6.324 -2.754 -10.817 1.00 91.75 84 THR A CA 1
ATOM 640 C C . THR A 1 84 ? 6.330 -1.380 -10.157 1.00 91.75 84 THR A C 1
ATOM 642 O O . THR A 1 84 ? 6.103 -1.271 -8.956 1.00 91.75 84 THR A O 1
ATOM 645 N N . LEU A 1 85 ? 6.512 -0.307 -10.928 1.00 91.38 85 LEU A N 1
ATOM 646 C CA . LEU A 1 85 ? 6.371 1.066 -10.443 1.00 91.38 85 LEU A CA 1
ATOM 647 C C . LEU A 1 85 ? 4.918 1.363 -10.044 1.00 91.38 85 LEU A C 1
ATOM 649 O O . LEU A 1 85 ? 3.992 1.327 -10.863 1.00 91.38 85 LEU A O 1
ATOM 653 N N . TRP A 1 86 ? 4.717 1.746 -8.789 1.00 92.44 86 TRP A N 1
ATOM 654 C CA . TRP A 1 86 ? 3.424 2.203 -8.301 1.00 92.44 86 TRP A CA 1
ATOM 655 C C . TRP A 1 86 ? 3.224 3.665 -8.636 1.00 92.44 86 TRP A C 1
ATOM 657 O O . TRP A 1 86 ? 3.969 4.530 -8.178 1.00 92.44 86 TRP A O 1
ATOM 667 N N . LEU A 1 87 ? 2.207 3.940 -9.435 1.00 88.88 87 LEU A N 1
ATOM 668 C CA . LEU A 1 87 ? 1.840 5.282 -9.813 1.00 88.88 87 LEU A CA 1
ATOM 669 C C . LEU A 1 87 ? 0.899 5.860 -8.771 1.00 88.88 87 LEU A C 1
ATOM 671 O O . LEU A 1 87 ? 0.016 5.183 -8.242 1.00 88.88 87 LEU A O 1
ATOM 675 N N . VAL A 1 88 ? 1.084 7.149 -8.522 1.00 84.62 88 VAL A N 1
ATOM 676 C CA . VAL A 1 88 ? 0.134 7.940 -7.753 1.00 84.62 88 VAL A CA 1
ATOM 677 C C . VAL A 1 88 ? -0.899 8.543 -8.681 1.00 84.62 88 VAL A C 1
ATOM 679 O O . VAL A 1 88 ? -0.599 8.952 -9.805 1.00 84.62 88 VAL A O 1
ATOM 682 N N . GLY A 1 89 ? -2.117 8.635 -8.182 1.00 69.81 89 GLY A N 1
ATOM 683 C CA . GLY A 1 89 ? -3.214 9.265 -8.880 1.00 69.81 89 GLY A CA 1
ATOM 684 C C . GLY A 1 89 ? -4.440 9.300 -7.993 1.00 69.81 89 GLY A C 1
ATOM 685 O O . GLY A 1 89 ? -4.512 8.629 -6.964 1.00 69.81 89 GLY A O 1
ATOM 686 N N . TRP A 1 90 ? -5.389 10.138 -8.383 1.00 60.31 90 TRP A N 1
ATOM 687 C CA . TRP A 1 90 ? -6.704 10.150 -7.766 1.00 60.31 90 TRP A CA 1
ATOM 688 C C . TRP A 1 90 ? -7.429 8.868 -8.182 1.00 60.31 90 TRP A C 1
ATOM 690 O O . TRP A 1 90 ? -7.153 8.335 -9.260 1.00 60.31 90 TRP A O 1
ATOM 700 N N . ALA A 1 91 ? -8.343 8.393 -7.335 1.00 57.47 91 ALA A N 1
ATOM 701 C CA . ALA A 1 91 ? -9.007 7.090 -7.451 1.00 57.47 91 ALA A CA 1
ATOM 702 C C . ALA A 1 91 ? -9.614 6.780 -8.833 1.00 57.47 91 ALA A C 1
ATOM 704 O O . ALA A 1 91 ? -9.800 5.624 -9.191 1.00 57.47 91 ALA A O 1
ATOM 705 N N . GLU A 1 92 ? -9.893 7.812 -9.625 1.00 59.88 92 GLU A N 1
ATOM 706 C CA . GLU A 1 92 ? -10.515 7.722 -10.945 1.00 59.88 92 GLU A CA 1
ATOM 707 C C . GLU A 1 92 ? -9.545 7.338 -12.079 1.00 59.88 92 GLU A C 1
ATOM 709 O O . GLU A 1 92 ? -9.986 7.033 -13.187 1.00 59.88 92 GLU A O 1
ATOM 714 N N . ARG A 1 93 ? -8.222 7.340 -11.851 1.00 68.12 93 ARG A N 1
ATOM 715 C CA . ARG A 1 93 ? -7.238 6.968 -12.885 1.00 68.12 93 ARG A CA 1
ATOM 716 C C . ARG A 1 93 ? -6.808 5.512 -12.755 1.00 68.12 93 ARG A C 1
ATOM 718 O O . ARG A 1 93 ? -6.150 5.138 -11.784 1.00 68.12 93 ARG A O 1
ATOM 725 N N . ALA A 1 94 ? -7.092 4.728 -13.793 1.00 75.12 94 ALA A N 1
ATOM 726 C CA . ALA A 1 94 ? -6.637 3.347 -13.913 1.00 75.12 94 ALA A CA 1
ATOM 727 C C . ALA A 1 94 ? -5.115 3.221 -13.708 1.00 75.12 94 ALA A C 1
ATOM 729 O O . ALA A 1 94 ? -4.332 4.021 -14.227 1.00 75.12 94 ALA A O 1
ATOM 730 N N . GLY A 1 95 ? -4.718 2.204 -12.941 1.00 82.06 95 GLY A N 1
ATOM 731 C CA . GLY A 1 95 ? -3.327 1.930 -12.578 1.00 82.06 95 GLY A CA 1
ATOM 732 C C . GLY A 1 95 ? -2.760 2.816 -11.468 1.00 82.06 95 GLY A C 1
ATOM 733 O O . GLY A 1 95 ? -1.556 2.795 -11.248 1.00 82.06 95 GLY A O 1
ATOM 734 N N . SER A 1 96 ? -3.592 3.588 -10.766 1.00 85.81 96 SER A N 1
ATOM 735 C CA . SER A 1 96 ? -3.184 4.252 -9.521 1.00 85.81 96 SER A CA 1
ATOM 736 C C . SER A 1 96 ? -3.208 3.253 -8.366 1.00 85.81 96 SER A C 1
ATOM 738 O O . SER A 1 96 ? -4.187 2.527 -8.196 1.00 85.81 96 SER A O 1
ATOM 740 N N . VAL A 1 97 ? -2.150 3.228 -7.554 1.00 89.12 97 VAL A N 1
ATOM 741 C CA . VAL A 1 97 ? -2.093 2.389 -6.348 1.00 89.12 97 VAL A CA 1
ATOM 742 C C . VAL A 1 97 ? -2.605 3.179 -5.148 1.00 89.12 97 VAL A C 1
ATOM 744 O O . VAL A 1 97 ? -2.201 4.320 -4.918 1.00 89.12 97 VAL A O 1
AT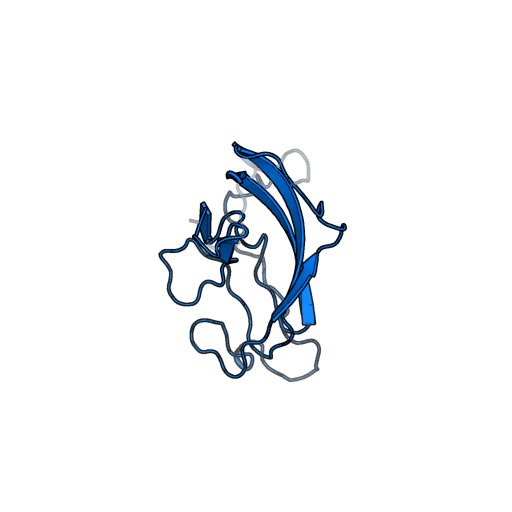OM 747 N N . MET A 1 98 ? -3.498 2.565 -4.373 1.00 89.19 98 MET A N 1
ATOM 748 C CA . MET A 1 98 ? -4.161 3.179 -3.224 1.00 89.19 98 MET A CA 1
ATOM 749 C C . MET A 1 98 ? -4.129 2.242 -2.021 1.00 89.19 98 MET A C 1
ATOM 751 O O . MET A 1 98 ? -4.267 1.029 -2.168 1.00 89.19 98 MET A O 1
ATOM 755 N N . LEU A 1 99 ? -3.997 2.815 -0.823 1.00 88.19 99 LEU A N 1
ATOM 756 C CA . LEU A 1 99 ? -4.193 2.072 0.417 1.00 88.19 99 LEU A CA 1
ATOM 757 C C . LEU A 1 99 ? -5.693 1.886 0.670 1.00 88.19 99 LEU A C 1
ATOM 759 O O . LEU A 1 99 ? -6.436 2.867 0.708 1.00 88.19 99 LEU A O 1
ATOM 763 N N . GLY A 1 100 ? -6.122 0.643 0.862 1.00 88.94 100 GLY A N 1
ATOM 764 C CA . GLY A 1 100 ? -7.453 0.304 1.359 1.00 88.94 100 GLY A CA 1
ATOM 765 C C . GLY A 1 100 ? -7.377 -0.149 2.813 1.00 88.94 100 GLY A C 1
ATOM 766 O O . GLY A 1 100 ? -6.468 -0.894 3.179 1.00 88.94 100 GLY A O 1
ATOM 767 N N . VAL A 1 101 ? -8.329 0.286 3.635 1.00 88.62 101 VAL A N 1
ATOM 768 C CA . VAL A 1 101 ? -8.455 -0.126 5.035 1.00 88.62 101 VAL A CA 1
ATO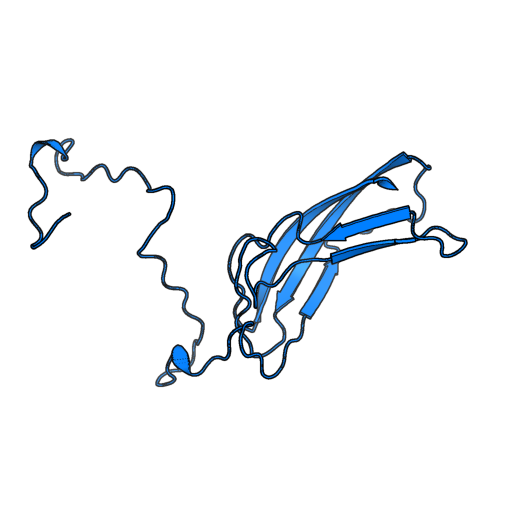M 769 C C . VAL A 1 101 ? -9.890 -0.551 5.309 1.00 88.62 101 VAL A C 1
ATOM 771 O O . VAL A 1 101 ? -10.831 0.170 4.978 1.00 88.62 101 VAL A O 1
ATOM 774 N N . ARG A 1 102 ? -10.044 -1.718 5.935 1.00 90.19 102 ARG A N 1
ATOM 775 C CA . ARG A 1 102 ? -11.310 -2.237 6.458 1.00 90.19 102 ARG A CA 1
ATOM 776 C C . ARG A 1 102 ? -11.147 -2.523 7.940 1.00 90.19 102 ARG A C 1
ATOM 778 O O . ARG A 1 102 ? -10.142 -3.107 8.337 1.00 90.19 102 ARG A O 1
ATOM 785 N N . VAL A 1 103 ? -12.129 -2.105 8.723 1.00 87.12 103 VAL A N 1
ATOM 786 C CA . VAL A 1 103 ? -12.193 -2.309 10.170 1.00 87.12 103 VAL A CA 1
ATOM 787 C C . VAL A 1 103 ? -13.405 -3.170 10.464 1.00 87.12 103 VAL A C 1
ATOM 789 O O . VAL A 1 103 ? -14.510 -2.840 10.032 1.00 87.12 103 VAL A O 1
ATOM 792 N N . PHE A 1 104 ? -13.184 -4.258 11.187 1.00 88.56 104 PHE A N 1
ATOM 793 C CA . PHE A 1 104 ? -14.218 -5.196 11.597 1.00 88.56 104 PHE A CA 1
ATOM 794 C C . PHE A 1 104 ? -14.348 -5.172 13.120 1.00 88.56 104 PHE A C 1
ATOM 796 O O . PHE A 1 104 ? -13.355 -4.924 13.805 1.00 88.56 104 PHE A O 1
ATOM 803 N N . ASP A 1 105 ? -15.554 -5.402 13.632 1.00 88.62 105 ASP A N 1
ATOM 804 C CA . ASP A 1 105 ? -15.773 -5.650 15.058 1.00 88.62 105 ASP A CA 1
ATOM 805 C C . ASP A 1 105 ? -15.498 -7.120 15.431 1.00 88.62 105 ASP A C 1
ATOM 807 O O . ASP A 1 105 ? -15.153 -7.943 14.579 1.00 88.62 105 ASP A O 1
ATOM 811 N N . ASP A 1 106 ? -15.654 -7.453 16.715 1.00 87.69 106 ASP A N 1
ATOM 812 C CA . ASP A 1 106 ? -15.446 -8.808 17.251 1.00 87.69 106 ASP A CA 1
ATOM 813 C C . ASP A 1 106 ? -16.442 -9.842 16.682 1.00 87.69 106 ASP A C 1
ATOM 815 O O . ASP A 1 106 ? -16.149 -11.034 16.596 1.00 87.69 106 ASP A O 1
ATOM 819 N N . ALA A 1 107 ? -17.608 -9.391 16.206 1.00 92.94 107 ALA A N 1
ATOM 820 C CA . ALA A 1 107 ? -18.574 -10.236 15.507 1.00 92.94 107 ALA A CA 1
ATOM 821 C C . ALA A 1 107 ? -18.238 -10.415 14.010 1.00 92.94 107 ALA A C 1
ATOM 823 O O . ALA A 1 107 ? -18.943 -11.140 13.301 1.00 92.94 107 ALA A O 1
ATOM 824 N N . GLY A 1 108 ? -17.176 -9.769 13.517 1.00 91.25 108 GLY A N 1
ATOM 825 C CA . GLY A 1 108 ? -16.759 -9.779 12.117 1.00 91.25 108 GLY A CA 1
ATOM 826 C C . GLY A 1 108 ? -17.574 -8.853 11.210 1.00 91.25 108 GLY A C 1
ATOM 827 O O . GLY A 1 108 ? -17.441 -8.934 9.984 1.00 91.25 108 GLY A O 1
ATOM 828 N N . ALA A 1 109 ? -18.416 -7.977 11.761 1.00 92.38 109 ALA A N 1
ATOM 829 C CA . ALA A 1 109 ? -19.159 -6.997 10.980 1.00 92.38 109 ALA A CA 1
ATOM 830 C C . ALA A 1 109 ? -18.264 -5.810 10.597 1.00 92.38 109 ALA A C 1
ATOM 832 O O . ALA A 1 109 ? -17.430 -5.345 11.371 1.00 92.38 109 ALA A O 1
ATOM 833 N N . LEU A 1 110 ? -18.426 -5.318 9.366 1.00 90.44 110 LEU A N 1
ATOM 834 C CA . LEU A 1 110 ? -17.666 -4.180 8.852 1.00 90.44 110 LEU A CA 1
ATOM 835 C C . LEU A 1 110 ? -18.143 -2.887 9.525 1.00 90.44 110 LEU A C 1
ATOM 837 O O . LEU A 1 110 ? -19.256 -2.427 9.276 1.00 90.44 110 LEU A O 1
ATOM 841 N N . VAL A 1 111 ? -17.270 -2.280 10.322 1.00 88.75 111 VAL A N 1
ATOM 842 C CA . VAL A 1 111 ? -17.514 -1.009 11.019 1.00 88.75 111 VAL A CA 1
ATOM 843 C C . VAL A 1 111 ? -17.154 0.181 10.131 1.00 88.75 111 VAL A C 1
ATOM 845 O O . VAL A 1 111 ? -17.839 1.202 10.120 1.00 88.75 111 VAL A O 1
ATOM 848 N N . SER A 1 112 ? -16.055 0.065 9.381 1.00 86.62 112 SER A N 1
ATOM 849 C CA . SER A 1 112 ? -15.481 1.182 8.630 1.00 86.62 112 SER A CA 1
ATOM 850 C C . SER A 1 112 ? -14.689 0.685 7.429 1.00 86.62 112 SER A C 1
ATOM 852 O O . SER A 1 112 ? -13.919 -0.269 7.531 1.00 86.62 112 SER A O 1
ATOM 854 N N . GLU A 1 113 ? -14.837 1.352 6.288 1.00 90.12 113 GLU A N 1
ATOM 855 C CA . GLU A 1 113 ? -14.055 1.092 5.081 1.00 90.12 113 GLU A CA 1
ATOM 856 C C . GLU A 1 113 ? -13.600 2.414 4.465 1.00 90.12 113 GLU A C 1
ATOM 858 O O . GLU A 1 113 ? -14.378 3.363 4.337 1.00 90.12 113 GLU A O 1
ATOM 863 N N . ARG A 1 114 ? -12.320 2.488 4.094 1.00 86.75 114 ARG A N 1
ATOM 864 C CA . ARG A 1 114 ? -11.728 3.660 3.444 1.00 86.75 114 ARG A CA 1
ATOM 865 C C . ARG A 1 114 ? -10.735 3.239 2.380 1.00 86.75 114 ARG A C 1
ATOM 867 O O . ARG A 1 114 ? -9.955 2.317 2.586 1.00 86.75 114 ARG A O 1
ATOM 874 N N . HIS A 1 115 ? -10.718 3.980 1.277 1.00 87.44 115 HIS A N 1
ATOM 875 C CA . HIS A 1 115 ? -9.812 3.749 0.156 1.00 87.44 115 HIS A CA 1
ATOM 876 C C . HIS A 1 115 ? -9.113 5.047 -0.240 1.00 87.44 115 HIS A C 1
ATOM 878 O O . HIS A 1 115 ? -9.736 6.104 -0.326 1.00 87.44 115 HIS A O 1
ATOM 884 N N . GLY A 1 116 ? -7.803 4.969 -0.468 1.00 82.12 116 GLY A N 1
ATOM 885 C CA . GLY A 1 116 ? -6.972 6.052 -1.002 1.00 82.12 116 GLY A CA 1
ATOM 886 C C . GLY A 1 116 ? -6.826 7.284 -0.130 1.00 82.12 116 GLY A C 1
ATOM 887 O O . GLY A 1 116 ? -6.431 8.328 -0.641 1.00 82.12 116 GLY A O 1
ATOM 888 N N . THR A 1 117 ? -7.159 7.184 1.155 1.00 84.75 117 THR A N 1
ATOM 889 C CA . THR A 1 117 ? -7.025 8.291 2.102 1.00 84.75 117 THR A CA 1
ATOM 890 C C . THR A 1 117 ? -6.171 7.847 3.292 1.00 84.75 117 THR A C 1
ATOM 892 O O . THR A 1 117 ? -6.631 7.009 4.068 1.00 84.75 117 THR A O 1
ATOM 895 N N . PRO A 1 118 ? -4.959 8.407 3.463 1.00 86.69 118 PRO A N 1
ATOM 896 C CA . PRO A 1 118 ? -4.300 9.376 2.586 1.00 86.69 118 PRO A CA 1
ATOM 897 C C . PRO A 1 118 ? -3.850 8.746 1.254 1.00 86.69 118 PRO A C 1
ATOM 899 O O . PRO A 1 118 ? -3.654 7.528 1.178 1.00 86.69 118 PRO A O 1
ATOM 902 N N . PRO A 1 119 ? -3.645 9.559 0.204 1.00 86.94 119 PRO A N 1
ATOM 903 C CA . PRO A 1 119 ? -2.978 9.092 -1.002 1.00 86.94 119 PRO A CA 1
ATOM 904 C C . PRO A 1 119 ? -1.507 8.777 -0.710 1.00 86.94 119 PRO A C 1
ATOM 906 O O . PRO A 1 119 ? -0.909 9.296 0.236 1.00 86.94 119 PRO A O 1
ATOM 909 N N . LEU A 1 120 ? -0.893 7.968 -1.573 1.00 88.44 120 LEU A N 1
ATOM 910 C CA . LEU A 1 120 ? 0.560 7.831 -1.590 1.00 88.44 120 LEU A CA 1
ATOM 911 C C . LEU A 1 120 ? 1.205 9.212 -1.837 1.00 88.44 120 LEU A C 1
ATOM 913 O O . LEU A 1 120 ? 0.789 9.917 -2.760 1.00 88.44 120 LEU A O 1
ATOM 917 N N . PRO A 1 121 ? 2.235 9.607 -1.064 1.00 88.19 121 PRO A N 1
ATOM 918 C CA . PRO A 1 121 ? 2.851 10.930 -1.187 1.00 88.19 121 PRO A CA 1
ATOM 919 C C . PRO A 1 121 ? 3.610 11.110 -2.508 1.00 88.19 121 PRO A C 1
ATOM 921 O O . PRO A 1 121 ? 3.848 12.235 -2.940 1.00 88.19 121 PRO A O 1
ATOM 924 N N . HIS A 1 122 ? 4.033 10.007 -3.129 1.00 87.38 122 HIS A N 1
ATOM 925 C CA . HIS A 1 122 ? 4.716 9.955 -4.417 1.00 87.38 122 HIS A CA 1
ATOM 926 C C . HIS A 1 122 ? 4.729 8.513 -4.948 1.00 87.38 122 HIS A C 1
ATOM 928 O O . HIS A 1 122 ? 4.424 7.569 -4.220 1.00 87.38 122 HIS A O 1
ATOM 934 N N . ALA A 1 123 ? 5.078 8.346 -6.226 1.00 90.12 123 ALA A N 1
ATOM 935 C CA . ALA A 1 123 ? 5.182 7.036 -6.870 1.00 90.12 123 ALA A CA 1
ATOM 936 C C . ALA A 1 123 ? 6.264 6.180 -6.200 1.00 90.12 123 ALA A C 1
ATOM 938 O O . ALA A 1 123 ? 7.338 6.710 -5.926 1.00 90.12 123 ALA A O 1
ATOM 939 N N . LEU A 1 124 ? 6.025 4.887 -5.980 1.00 92.06 124 LEU A N 1
ATOM 940 C CA . LEU A 1 124 ? 6.986 3.979 -5.339 1.00 92.06 124 LEU A CA 1
ATOM 941 C C . LEU A 1 124 ? 7.557 2.996 -6.356 1.00 92.06 124 LEU A C 1
ATOM 943 O O . LEU A 1 124 ? 6.835 2.169 -6.911 1.00 92.06 124 LEU A O 1
ATOM 947 N N . ALA A 1 125 ? 8.856 3.095 -6.610 1.00 92.69 125 ALA A N 1
ATOM 948 C CA . ALA A 1 125 ? 9.604 2.110 -7.373 1.00 92.69 125 ALA A CA 1
ATOM 949 C C . ALA A 1 125 ? 9.812 0.829 -6.540 1.00 92.69 125 ALA A C 1
ATOM 951 O O . ALA A 1 125 ? 9.680 0.868 -5.314 1.00 92.69 125 ALA A O 1
ATOM 952 N N . PRO A 1 126 ? 10.163 -0.295 -7.185 1.00 93.00 126 PRO A N 1
ATOM 953 C CA . PRO A 1 126 ? 10.616 -1.499 -6.494 1.00 93.00 126 PRO A CA 1
ATOM 954 C C . PRO A 1 126 ? 11.659 -1.213 -5.404 1.00 93.00 126 PRO A C 1
ATOM 956 O O . PRO A 1 126 ? 12.656 -0.533 -5.652 1.00 93.00 126 PRO A O 1
ATOM 959 N N . GLY A 1 127 ? 11.422 -1.740 -4.206 1.00 93.81 127 GLY A N 1
ATOM 960 C CA . GLY A 1 127 ? 12.260 -1.590 -3.014 1.00 93.81 127 GLY A CA 1
ATOM 961 C C . GLY A 1 127 ? 12.084 -0.277 -2.245 1.00 93.81 127 GLY A C 1
ATOM 962 O O . GLY A 1 127 ? 12.737 -0.084 -1.223 1.00 93.81 127 GLY A O 1
ATOM 963 N N . GLU A 1 128 ? 11.237 0.646 -2.703 1.00 93.81 128 GLU A N 1
ATOM 964 C CA . GLU A 1 128 ? 10.985 1.893 -1.980 1.00 93.81 128 GLU A CA 1
ATOM 965 C C . GLU A 1 128 ? 9.814 1.782 -1.008 1.00 93.81 128 GLU A C 1
ATOM 967 O O . GLU A 1 128 ? 8.923 0.940 -1.144 1.00 93.81 128 GLU A O 1
ATOM 972 N N . SER A 1 129 ? 9.788 2.696 -0.037 1.00 95.69 129 SER A N 1
ATOM 973 C CA . SER A 1 129 ? 8.725 2.767 0.958 1.00 95.69 129 SER A CA 1
ATOM 974 C C . SER A 1 129 ? 8.211 4.185 1.178 1.00 95.69 129 SER A C 1
ATOM 976 O O . SER A 1 129 ? 8.955 5.160 1.058 1.00 95.69 129 SER A O 1
ATOM 978 N N . ALA A 1 130 ? 6.947 4.292 1.583 1.00 95.00 130 ALA A N 1
ATOM 979 C CA . ALA A 1 130 ? 6.333 5.519 2.076 1.00 95.00 130 ALA A CA 1
ATOM 980 C C . ALA A 1 130 ? 5.699 5.291 3.449 1.00 95.00 130 ALA A C 1
ATOM 982 O O . ALA A 1 130 ? 5.181 4.214 3.742 1.00 95.00 130 ALA A O 1
ATOM 983 N N . ARG A 1 131 ? 5.705 6.335 4.281 1.00 95.31 131 ARG A N 1
ATOM 984 C CA . ARG A 1 131 ? 4.937 6.374 5.529 1.00 95.31 131 ARG A CA 1
ATOM 985 C C . ARG A 1 131 ? 3.594 7.043 5.268 1.00 95.31 131 ARG A C 1
ATOM 987 O O . ARG A 1 131 ? 3.563 8.134 4.700 1.00 95.31 131 ARG A O 1
ATOM 994 N N . LEU A 1 132 ? 2.516 6.400 5.696 1.00 93.12 132 LEU A N 1
ATOM 995 C CA . LEU A 1 132 ? 1.150 6.900 5.596 1.00 93.12 132 LEU A CA 1
ATOM 996 C C . LEU A 1 132 ? 0.551 6.992 6.991 1.00 93.12 132 LEU A C 1
ATOM 998 O O . LEU A 1 132 ? 0.510 5.998 7.708 1.00 93.12 132 LEU A O 1
ATOM 1002 N N . GLN A 1 133 ? 0.070 8.174 7.356 1.00 92.12 133 GLN A N 1
ATOM 1003 C CA . GLN A 1 133 ? -0.660 8.386 8.597 1.00 92.12 133 GLN A CA 1
ATOM 1004 C C . GLN A 1 133 ? -2.146 8.526 8.287 1.00 92.12 133 GLN A C 1
ATOM 1006 O O . GLN A 1 133 ? -2.527 9.313 7.418 1.00 92.12 133 GLN A O 1
ATOM 1011 N N . PHE A 1 134 ? -2.984 7.778 8.993 1.00 89.31 134 PHE A N 1
ATOM 1012 C CA . PHE A 1 134 ? -4.428 7.836 8.810 1.00 89.31 134 PHE A CA 1
ATOM 1013 C C . PHE A 1 134 ? -5.186 7.730 10.124 1.00 89.31 134 PHE A C 1
ATOM 1015 O O . PHE A 1 134 ? -4.685 7.248 11.140 1.00 89.31 134 PHE A O 1
ATOM 1022 N N . GLU A 1 135 ? -6.426 8.206 10.064 1.00 90.06 135 GLU A N 1
ATOM 1023 C CA . GLU A 1 135 ? -7.389 8.159 11.151 1.00 90.06 135 GLU A CA 1
ATOM 1024 C C . GLU A 1 135 ? -8.547 7.246 10.753 1.00 90.06 135 GLU A C 1
ATOM 1026 O O . GLU A 1 135 ? -9.170 7.431 9.698 1.00 90.06 135 GLU A O 1
ATOM 1031 N N . LEU A 1 136 ? -8.843 6.267 11.601 1.00 85.75 136 LEU A N 1
ATOM 1032 C CA . LEU A 1 136 ? -9.965 5.350 11.448 1.00 85.75 136 LEU A CA 1
ATOM 1033 C C . LEU A 1 136 ? -10.999 5.660 12.516 1.00 85.75 136 LEU A C 1
ATOM 1035 O O . LEU A 1 136 ? -10.661 5.777 13.689 1.00 85.75 136 LEU A O 1
ATOM 1039 N N . LYS A 1 137 ? -12.259 5.776 12.107 1.00 84.00 137 LYS A N 1
ATOM 1040 C CA . LYS A 1 137 ? -13.375 5.764 13.051 1.00 84.00 137 LYS A CA 1
ATOM 1041 C C . LYS A 1 137 ? -13.780 4.313 13.257 1.00 84.00 137 LYS A C 1
ATOM 1043 O O . LYS A 1 137 ? -14.081 3.651 12.258 1.00 84.00 137 LYS A O 1
ATOM 1048 N N . VAL A 1 138 ? -13.711 3.872 14.505 1.00 80.94 138 VAL A N 1
ATOM 1049 C CA . VAL A 1 138 ? -14.090 2.541 14.998 1.00 80.94 138 VAL A CA 1
ATOM 1050 C C . VAL A 1 138 ? -15.351 2.679 15.836 1.00 80.94 138 VAL A C 1
ATOM 1052 O O . VAL A 1 138 ? -15.598 3.813 16.296 1.00 80.94 138 VAL A O 1
#

Radius of gyration: 20.86 Å; chains: 1; bounding box: 43×52×50 Å

Sequence (138 aa):
MSVNGLFERDTLEGERLRVRPPDVNYLLCKKVISERGRRASSVPDSRNPSSPAARLTFTEPLPEEVAPGATLKATLLVENTGDTLWLVGWAERAGSVMLGVRVFDDAGALVSERHGTPPLPHALAPGESARLQFELKV

Secondary structure (DSSP, 8-state):
---SS---GGGEETTEE--PPPSS-TT-------STT--GGGS-BTTS-SS--EEEEESSPPPS---TT-EEEEEEEEEE-SSSBBBP--TTSTTB---EEEEE-TT--EEEEEESSSPPSS-B-TT-EEEEEEEEE-

Foldseek 3Di:
DDDDDDDDPVQDPDPDRPDPCPPDDPPDDDDQDPDPPDDPVPQAALLGDDWWDKDKDWPDDWDPDDDAQDKTKTKIKIAGQTRYKAAWDDPPDRSHDKDWDWDADPVRHTPDIDIPVPPFPGIHHHGDIDMDIDIDGD

pLDDT: mean 79.11, std 16.89, range [30.86, 96.94]